Protein AF-A0A3D0XYS5-F1 (afdb_monomer)

pLDDT: mean 90.09, std 7.12, range [68.56, 97.69]

Foldseek 3Di:
DDKDKDKDFQCPPDDPCCVDVVPPDDFWDQDPQRWIWGDDPNWIWIWDDDPGMIMIITGDDDDPVVVCCVVVVVD

Mean predicted aligned error: 3.85 Å

Nearest PDB structures (foldseek):
  4ejz-assembly2_B  TM=8.523E-01  e=9.088E-05  Caldanaerobacter subterraneus subsp. tengcongensis MB4
  3f0z-assembly1_A  TM=8.659E-01  e=1.391E-04  Clostridium acetobutylicum
  3i0w-assembly1_A  TM=7.814E-01  e=2.555E-04  Clostridium acetobutylicum
  7z5r-assembly2_B  TM=7.658E-01  e=5.679E-03  Mus musculus
  6g40-assembly3_C  TM=7.949E-01  e=8.692E-03  Mus musculus

Radius of gyration: 11.59 Å; Cα contacts (8 Å, |Δi|>4): 115; chains: 1; bounding box: 26×29×25 Å

Secondary structure (DSSP, 8-state):
---EEEEEE--TT--HHHHHSSSS-SSEEE-TTS-EEEEETTEEEEEEEETTEEEEEEE-SS-HHHHHHHHTT--

Sequence (75 aa):
MIEQEYRIKNQESFELKHIFDCGQCFRWNEEDDQSYTGVFKGNVLNVKKEKDTIIFKGIVNGNIKEVVEDYFDLK

Structure (mmCIF, N/CA/C/O backbone):
data_AF-A0A3D0XYS5-F1
#
_entry.id   AF-A0A3D0XYS5-F1
#
loop_
_atom_site.group_PDB
_atom_site.id
_atom_site.type_symbol
_atom_site.label_atom_id
_atom_site.label_alt_id
_atom_site.label_comp_id
_atom_site.label_asym_id
_atom_site.label_entity_id
_atom_site.label_seq_id
_atom_site.pdbx_PDB_ins_code
_atom_site.Cartn_x
_atom_site.Cartn_y
_atom_site.Cartn_z
_atom_site.occupancy
_atom_site.B_iso_or_equiv
_atom_site.auth_seq_id
_atom_site.auth_comp_id
_atom_site.auth_asym_id
_atom_site.auth_atom_id
_atom_site.pdbx_PDB_model_num
ATOM 1 N N . MET A 1 1 ? 10.624 -15.381 -4.588 1.00 71.81 1 MET A N 1
ATOM 2 C CA . MET A 1 1 ? 10.068 -14.299 -3.749 1.00 71.81 1 MET A CA 1
ATOM 3 C C . MET A 1 1 ? 8.653 -14.702 -3.377 1.00 71.81 1 MET A C 1
ATOM 5 O O . MET A 1 1 ? 8.005 -15.332 -4.203 1.00 71.81 1 MET A O 1
ATOM 9 N N . ILE A 1 2 ? 8.223 -14.428 -2.148 1.00 89.62 2 ILE A N 1
ATOM 10 C CA . ILE A 1 2 ? 6.896 -14.805 -1.642 1.00 89.62 2 ILE A CA 1
ATOM 11 C C . ILE A 1 2 ? 6.090 -13.516 -1.472 1.00 89.62 2 ILE A C 1
ATOM 13 O O . ILE A 1 2 ? 6.660 -12.477 -1.138 1.00 89.62 2 ILE A O 1
ATOM 17 N N . GLU A 1 3 ? 4.791 -13.584 -1.745 1.00 95.06 3 GLU A N 1
ATOM 18 C CA . GLU A 1 3 ? 3.860 -12.497 -1.461 1.00 95.06 3 GLU A CA 1
ATOM 19 C C . GLU A 1 3 ? 3.785 -12.242 0.052 1.00 95.06 3 GLU A C 1
ATOM 21 O O . GLU A 1 3 ? 3.716 -13.175 0.853 1.00 95.06 3 GLU A O 1
ATOM 26 N N . GLN A 1 4 ? 3.827 -10.973 0.443 1.00 97.69 4 GLN A N 1
ATOM 27 C CA . GLN A 1 4 ? 3.770 -10.520 1.826 1.00 97.69 4 GLN A CA 1
ATOM 28 C C . GLN A 1 4 ? 2.606 -9.548 2.008 1.00 97.69 4 GLN A C 1
ATOM 30 O O . GLN A 1 4 ? 2.152 -8.916 1.053 1.00 97.69 4 GLN A O 1
ATOM 35 N N . GLU A 1 5 ? 2.153 -9.406 3.251 1.00 97.38 5 GLU A N 1
ATOM 36 C CA . GLU A 1 5 ? 1.075 -8.495 3.619 1.00 97.38 5 GLU A CA 1
ATOM 37 C C . GLU A 1 5 ? 1.447 -7.699 4.875 1.00 97.38 5 GLU A C 1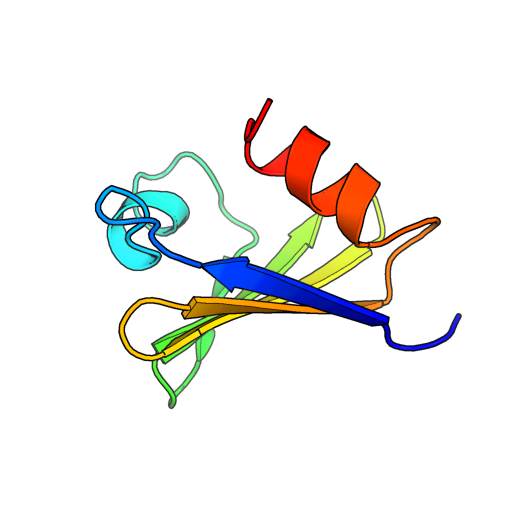
ATOM 39 O O . GLU A 1 5 ? 2.001 -8.247 5.830 1.00 97.38 5 GLU A O 1
ATOM 44 N N . TYR A 1 6 ? 1.128 -6.407 4.880 1.00 96.94 6 TYR A N 1
ATOM 45 C CA . TYR A 1 6 ? 1.263 -5.517 6.027 1.00 96.94 6 TYR A CA 1
ATOM 46 C C . TYR A 1 6 ? -0.001 -4.679 6.188 1.00 96.94 6 TYR A C 1
ATOM 48 O O . TYR A 1 6 ? -0.595 -4.239 5.206 1.00 96.94 6 TYR A O 1
ATOM 56 N N . ARG A 1 7 ? -0.432 -4.461 7.433 1.00 95.62 7 ARG A N 1
ATOM 57 C CA . ARG A 1 7 ? -1.644 -3.700 7.744 1.00 95.62 7 ARG A CA 1
ATOM 58 C C . ARG A 1 7 ? -1.349 -2.640 8.786 1.00 95.62 7 ARG A C 1
ATOM 60 O O . ARG A 1 7 ? -0.781 -2.954 9.831 1.00 95.62 7 ARG A O 1
ATOM 67 N N . ILE A 1 8 ? -1.825 -1.427 8.539 1.00 93.19 8 ILE A N 1
ATOM 68 C CA . ILE A 1 8 ? -1.813 -0.331 9.513 1.00 93.19 8 ILE A CA 1
ATOM 69 C C . ILE A 1 8 ? -3.242 0.144 9.763 1.00 93.19 8 ILE A C 1
ATOM 71 O O . ILE A 1 8 ? -4.082 0.101 8.866 1.00 93.19 8 ILE A O 1
ATOM 75 N N . LYS A 1 9 ? -3.526 0.557 10.999 1.00 91.44 9 LYS A N 1
ATOM 76 C CA . LYS A 1 9 ? -4.846 1.038 11.431 1.00 91.44 9 LYS A CA 1
ATOM 77 C C . LYS A 1 9 ? -4.792 2.513 11.815 1.00 91.44 9 LYS A C 1
ATOM 79 O O . LYS A 1 9 ? -3.717 3.014 12.143 1.00 91.44 9 LYS A O 1
ATOM 84 N N . ASN A 1 10 ? -5.962 3.147 11.859 1.00 80.25 10 ASN A N 1
ATOM 85 C CA . ASN A 1 10 ? -6.188 4.500 12.379 1.00 80.25 10 ASN A CA 1
ATOM 86 C C . ASN A 1 10 ? -5.396 5.577 11.627 1.00 80.25 10 ASN A C 1
ATOM 88 O O . ASN A 1 10 ? -4.805 6.468 12.230 1.00 80.25 10 ASN A O 1
ATOM 92 N N . GLN A 1 11 ? -5.361 5.473 10.301 1.00 76.00 11 GLN A N 1
ATOM 93 C CA . GLN A 1 11 ? -4.708 6.454 9.440 1.00 76.00 11 GLN A CA 1
ATOM 94 C C . GLN A 1 11 ? -5.762 7.364 8.806 1.00 76.00 11 GLN A C 1
ATOM 96 O O . GLN A 1 11 ? -6.165 7.168 7.658 1.00 76.00 11 GLN A O 1
ATOM 101 N N . GLU A 1 12 ? -6.239 8.340 9.581 1.00 73.06 12 GLU A N 1
ATOM 102 C CA . GLU A 1 12 ? -7.270 9.291 9.135 1.00 73.06 12 GLU A CA 1
ATOM 103 C C . GLU A 1 12 ? -6.784 10.158 7.964 1.00 73.06 12 GLU A C 1
ATOM 105 O O . GLU A 1 12 ? -7.543 10.424 7.040 1.00 73.06 12 GLU A O 1
ATOM 110 N N . SER A 1 13 ? -5.499 10.525 7.948 1.00 78.19 13 SER A N 1
ATOM 111 C CA . SER A 1 13 ? -4.908 11.399 6.921 1.00 78.19 13 SER A CA 1
ATOM 112 C C . SER A 1 13 ? -4.426 10.671 5.661 1.00 78.19 13 SER A C 1
ATOM 114 O O . SER A 1 13 ? -3.890 11.303 4.753 1.00 78.19 13 SER A O 1
ATOM 116 N N . PHE A 1 14 ? -4.557 9.345 5.599 1.00 80.44 14 PHE A N 1
ATOM 117 C CA . PHE A 1 14 ? -3.993 8.545 4.515 1.00 80.44 14 PHE A CA 1
ATOM 118 C C . PHE A 1 14 ? -5.091 8.179 3.518 1.00 80.44 14 PHE A C 1
ATOM 120 O O . PHE A 1 14 ? -5.830 7.203 3.683 1.00 80.44 14 PHE A O 1
ATOM 127 N N . GLU A 1 15 ? -5.210 9.005 2.486 1.00 84.62 15 GLU A N 1
ATOM 128 C CA . GLU A 1 15 ? -6.169 8.836 1.400 1.00 84.62 15 GLU A CA 1
ATOM 129 C C . GLU A 1 15 ? -5.440 8.467 0.107 1.00 84.62 15 GLU A C 1
ATOM 131 O O . GLU A 1 15 ? -4.676 9.269 -0.433 1.00 84.62 15 GLU A O 1
ATOM 136 N N . LEU A 1 16 ? -5.684 7.253 -0.404 1.00 84.88 16 LEU A N 1
ATOM 137 C CA . LEU A 1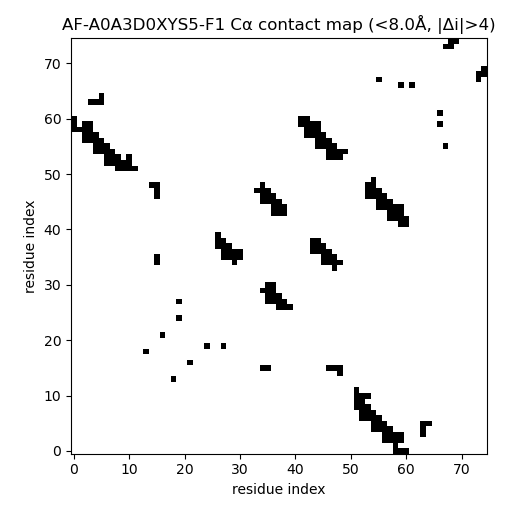 16 ? -4.929 6.678 -1.529 1.00 84.88 16 LEU A CA 1
ATOM 138 C C . LEU A 1 16 ? -4.952 7.582 -2.759 1.00 84.88 16 LEU A C 1
ATOM 140 O O . LEU A 1 16 ? -3.908 7.874 -3.334 1.00 84.88 16 LEU A O 1
ATOM 144 N N . LYS A 1 17 ? -6.133 8.100 -3.098 1.00 85.06 17 LYS A N 1
ATOM 145 C CA . LYS A 1 17 ? -6.315 8.994 -4.238 1.00 85.06 17 LYS A CA 1
ATOM 146 C C . LYS A 1 17 ? -5.499 10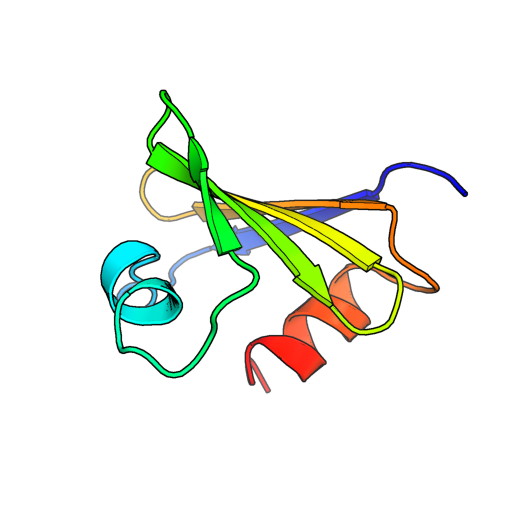.278 -4.111 1.00 85.06 17 LYS A C 1
ATOM 148 O O . LYS A 1 17 ? -4.851 10.701 -5.060 1.00 85.06 17 LYS A O 1
ATOM 153 N N . HIS A 1 18 ? -5.470 10.874 -2.920 1.00 84.81 18 HIS A N 1
ATOM 154 C CA . HIS A 1 18 ? -4.668 12.070 -2.667 1.00 84.81 18 HIS A CA 1
ATOM 155 C C . HIS A 1 18 ? -3.164 11.788 -2.743 1.00 84.81 18 HIS A C 1
ATOM 157 O O . HIS A 1 18 ? -2.410 12.662 -3.157 1.00 84.81 18 HIS A O 1
ATOM 163 N N . ILE A 1 19 ? -2.726 10.583 -2.376 1.00 83.31 19 ILE A N 1
ATOM 164 C CA . ILE A 1 19 ? -1.315 10.186 -2.413 1.00 83.31 19 ILE A CA 1
ATOM 165 C C . ILE A 1 19 ? -0.871 9.880 -3.849 1.00 83.31 19 ILE A C 1
ATOM 167 O O . ILE A 1 19 ? 0.160 10.385 -4.293 1.00 83.31 19 ILE A O 1
ATOM 171 N N . PHE A 1 20 ? -1.631 9.075 -4.591 1.00 83.88 20 PHE A N 1
ATOM 172 C CA . PHE A 1 20 ? -1.193 8.573 -5.893 1.00 83.88 20 PHE A CA 1
ATOM 173 C C . PHE A 1 20 ? -1.503 9.522 -7.058 1.00 83.88 20 PHE A C 1
ATOM 175 O O . PHE A 1 20 ? -0.699 9.593 -7.986 1.00 83.88 20 PHE A O 1
ATOM 182 N N . ASP A 1 21 ? -2.562 10.338 -6.975 1.00 80.00 21 ASP A N 1
ATOM 183 C CA . ASP A 1 21 ? -2.965 11.231 -8.075 1.00 80.00 21 ASP A CA 1
ATOM 184 C C . ASP A 1 21 ? -2.404 12.660 -7.957 1.00 80.00 21 ASP A C 1
ATOM 186 O O . ASP A 1 21 ? -2.666 13.502 -8.817 1.00 80.00 21 ASP A O 1
ATOM 190 N N . CYS A 1 22 ? -1.592 12.982 -6.939 1.00 78.38 22 CYS A N 1
ATOM 191 C CA . CYS A 1 22 ? -1.044 14.342 -6.791 1.00 78.38 22 CYS A CA 1
ATOM 192 C C . CYS A 1 22 ? 0.087 14.681 -7.789 1.00 78.38 22 CYS A C 1
ATOM 194 O O . CYS A 1 22 ? 0.697 15.748 -7.702 1.00 78.38 22 CYS A O 1
ATOM 196 N N . GLY A 1 23 ? 0.404 13.770 -8.717 1.00 76.25 23 GLY A N 1
ATOM 197 C CA . GLY A 1 23 ? 1.456 13.933 -9.727 1.00 76.25 23 GLY A CA 1
ATOM 198 C C . GLY A 1 23 ? 2.878 13.645 -9.233 1.00 76.25 23 GLY A C 1
ATOM 199 O O . GLY A 1 23 ? 3.826 13.781 -10.001 1.00 76.25 23 GLY A O 1
ATOM 200 N N . GLN A 1 24 ? 3.044 13.222 -7.975 1.00 74.69 24 GLN A N 1
ATOM 201 C CA . GLN A 1 24 ? 4.347 12.837 -7.414 1.00 74.69 24 GLN A CA 1
ATOM 202 C C . GLN A 1 24 ? 4.822 11.451 -7.878 1.00 74.69 24 GLN A C 1
ATOM 204 O O . GLN A 1 24 ? 6.006 11.131 -7.789 1.00 74.69 24 GLN A O 1
ATOM 209 N N . CYS A 1 25 ? 3.905 10.616 -8.370 1.00 81.12 25 CYS A N 1
ATOM 210 C CA . CYS A 1 25 ? 4.164 9.232 -8.736 1.00 81.12 25 CYS A CA 1
ATOM 211 C C . CYS A 1 25 ? 3.461 8.873 -10.055 1.00 81.12 25 CYS A C 1
ATOM 213 O O . CYS A 1 25 ? 2.293 9.183 -10.236 1.00 81.12 25 CYS A O 1
ATOM 215 N N . PHE A 1 26 ? 4.164 8.179 -1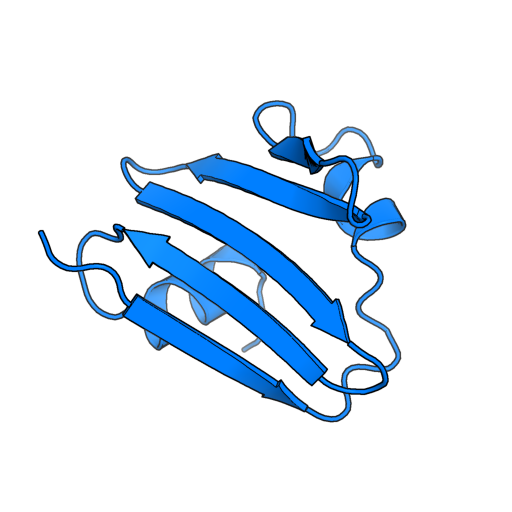0.960 1.00 83.31 26 PHE A N 1
ATOM 216 C CA . PHE A 1 26 ? 3.649 7.805 -12.296 1.00 83.31 26 PHE A CA 1
ATOM 217 C C . PHE A 1 26 ? 3.521 6.292 -12.514 1.00 83.31 26 PHE A C 1
ATOM 219 O O . PHE A 1 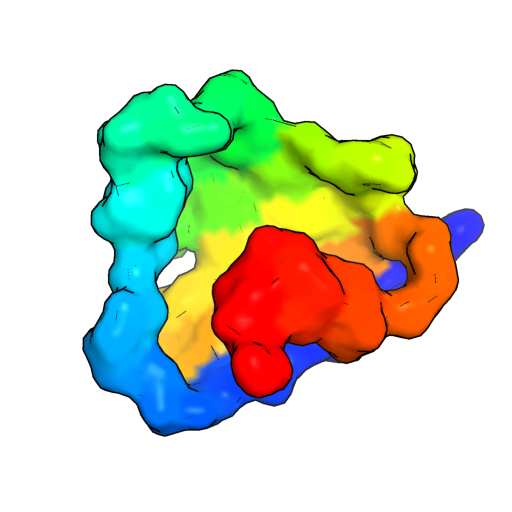26 ? 3.160 5.841 -13.596 1.00 83.31 26 PHE A O 1
ATOM 226 N N . ARG A 1 27 ? 3.901 5.487 -11.516 1.00 92.06 27 ARG A N 1
ATOM 227 C CA . ARG A 1 27 ? 3.931 4.016 -11.602 1.00 92.06 27 ARG A CA 1
ATOM 228 C C . ARG A 1 27 ? 2.927 3.357 -10.665 1.00 92.06 27 ARG A C 1
ATOM 230 O O . ARG A 1 27 ? 3.185 2.246 -10.217 1.00 92.06 27 ARG A O 1
ATOM 237 N N . TRP A 1 28 ? 1.841 4.058 -10.366 1.00 93.06 28 TRP A N 1
ATOM 238 C CA . TRP A 1 28 ? 0.707 3.581 -9.587 1.00 93.06 28 TRP A CA 1
ATOM 239 C C . TRP A 1 28 ? -0.543 3.709 -10.451 1.00 93.06 28 TRP A C 1
ATOM 241 O O . TRP A 1 28 ? -0.730 4.746 -11.081 1.00 93.06 28 TRP A O 1
ATOM 251 N N . ASN A 1 29 ? -1.356 2.658 -10.505 1.00 92.62 29 ASN A N 1
ATOM 252 C CA . ASN A 1 29 ? -2.618 2.645 -11.239 1.00 92.62 29 ASN A CA 1
ATOM 253 C C . ASN A 1 29 ? -3.744 2.247 -10.285 1.00 92.62 29 ASN A C 1
ATOM 255 O O . ASN A 1 29 ? -3.557 1.334 -9.479 1.00 92.62 29 ASN A O 1
ATOM 259 N N . GLU A 1 30 ? -4.877 2.938 -10.381 1.00 94.38 30 GLU A N 1
ATOM 260 C CA . GLU A 1 30 ? -6.119 2.577 -9.692 1.00 94.38 30 GLU A CA 1
ATOM 261 C C . GLU A 1 30 ? -6.721 1.316 -10.341 1.00 94.38 30 GLU A C 1
ATOM 263 O O . GLU A 1 30 ? -6.733 1.187 -11.567 1.00 94.38 30 GLU A O 1
ATOM 268 N N . GLU A 1 31 ? -7.194 0.387 -9.515 1.00 95.00 31 GLU A N 1
ATOM 269 C CA . GLU A 1 31 ? -7.881 -0.848 -9.903 1.00 95.00 31 GLU A CA 1
ATOM 270 C C . GLU A 1 31 ? -9.406 -0.691 -9.746 1.00 95.00 31 GLU A C 1
ATOM 272 O O . GLU A 1 31 ? -9.887 0.202 -9.045 1.00 95.00 31 GLU A O 1
ATOM 277 N N . ASP A 1 32 ? -10.191 -1.607 -10.325 1.00 94.81 32 ASP A N 1
ATOM 278 C CA . ASP A 1 32 ? -11.666 -1.565 -10.277 1.00 94.81 32 ASP A CA 1
ATOM 279 C C . ASP A 1 32 ? -12.247 -1.552 -8.845 1.00 94.81 32 ASP A C 1
ATOM 281 O O . ASP A 1 32 ? -13.362 -1.076 -8.619 1.00 94.81 32 ASP A O 1
ATOM 285 N N . ASP A 1 33 ? -11.508 -2.077 -7.860 1.00 92.88 33 ASP A N 1
ATOM 286 C CA . ASP A 1 33 ? -11.904 -2.107 -6.449 1.00 92.88 33 ASP A CA 1
ATOM 287 C C . ASP A 1 33 ? -11.402 -0.902 -5.629 1.00 92.88 33 ASP A C 1
ATOM 289 O O . ASP A 1 33 ? -11.460 -0.941 -4.396 1.00 92.88 33 ASP A O 1
ATOM 293 N N . GLN A 1 34 ? -10.931 0.155 -6.305 1.00 92.19 34 GLN A N 1
ATOM 294 C CA . GLN A 1 34 ? -10.337 1.376 -5.733 1.00 92.19 34 GLN A CA 1
ATOM 295 C C . GLN A 1 34 ? -9.033 1.133 -4.954 1.00 92.19 34 GLN A C 1
ATOM 297 O O . GLN A 1 34 ? -8.552 2.016 -4.235 1.00 92.19 34 GLN A O 1
ATOM 302 N N . SER A 1 35 ? -8.445 -0.062 -5.067 1.00 95.31 35 SER A N 1
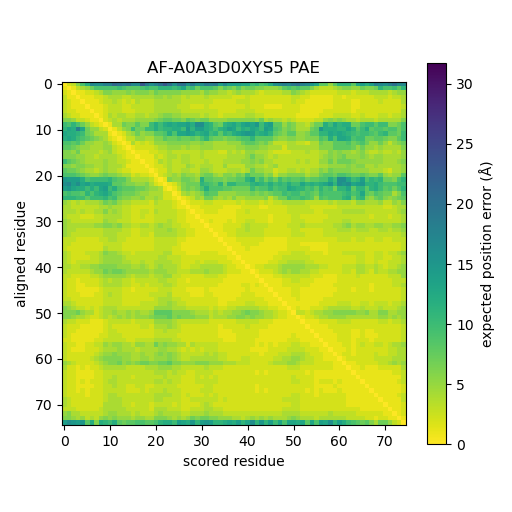ATOM 303 C CA . SER A 1 35 ? -7.057 -0.274 -4.667 1.00 95.31 35 SER A CA 1
ATOM 304 C C . SER A 1 35 ? -6.107 0.317 -5.706 1.00 95.31 35 SER A C 1
ATOM 306 O O . SER A 1 35 ? -6.501 0.658 -6.818 1.00 95.31 35 SER A O 1
ATOM 308 N N . TYR A 1 36 ? -4.842 0.461 -5.332 1.00 96.00 36 TYR A N 1
ATOM 309 C CA . TYR A 1 36 ? -3.803 0.964 -6.218 1.00 96.00 36 TYR A CA 1
ATOM 310 C C . TYR A 1 36 ? -2.675 -0.047 -6.311 1.00 96.00 36 TYR A C 1
ATOM 312 O O . TYR A 1 36 ? -2.125 -0.450 -5.286 1.00 96.00 36 TYR A O 1
ATOM 320 N N . THR A 1 37 ? -2.282 -0.414 -7.526 1.00 96.50 37 THR A N 1
ATOM 321 C CA . THR A 1 37 ? -1.113 -1.264 -7.76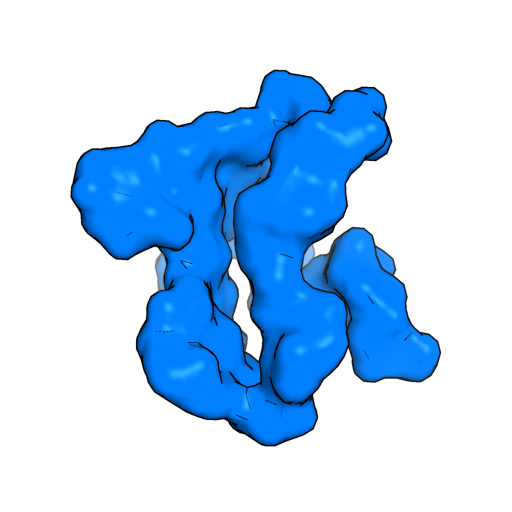8 1.00 96.50 37 THR A CA 1
ATOM 322 C C . THR A 1 37 ? 0.034 -0.427 -8.304 1.00 96.50 37 THR A C 1
ATOM 324 O O . THR A 1 37 ? -0.117 0.303 -9.286 1.00 96.50 37 THR A O 1
ATOM 327 N N . GLY A 1 38 ? 1.206 -0.557 -7.686 1.00 95.00 38 GLY A N 1
ATOM 328 C CA . GLY A 1 38 ? 2.389 0.180 -8.086 1.00 95.00 38 GLY A CA 1
ATOM 329 C C . GLY A 1 38 ? 3.683 -0.611 -8.072 1.00 95.00 38 GLY A C 1
ATOM 330 O O . GLY A 1 38 ? 3.827 -1.641 -7.410 1.00 95.00 38 GLY A O 1
ATOM 331 N N . VAL A 1 39 ? 4.646 -0.098 -8.840 1.00 93.81 39 VAL A N 1
ATOM 332 C CA . VAL A 1 39 ? 5.977 -0.695 -8.999 1.00 93.81 39 VAL A CA 1
ATOM 333 C C . VAL A 1 39 ? 7.060 0.319 -8.651 1.00 93.81 39 VAL A C 1
ATOM 335 O O . VAL A 1 39 ? 7.174 1.366 -9.290 1.00 93.81 39 VAL A O 1
ATOM 338 N N . PHE A 1 40 ? 7.913 -0.018 -7.684 1.00 91.88 40 PHE A N 1
ATOM 339 C CA . PHE A 1 40 ? 8.988 0.854 -7.199 1.00 91.88 40 PHE A CA 1
ATOM 340 C C . PHE A 1 40 ? 10.166 0.036 -6.661 1.00 91.88 40 PHE A C 1
ATOM 342 O O . PHE A 1 40 ? 9.961 -1.011 -6.064 1.00 91.88 40 PHE A O 1
ATOM 349 N N . LYS A 1 41 ? 11.414 0.488 -6.864 1.00 90.44 41 LYS A N 1
ATOM 350 C CA . LYS A 1 41 ? 12.646 -0.164 -6.349 1.00 90.44 41 LYS A CA 1
ATOM 351 C C . LYS A 1 41 ? 12.708 -1.706 -6.554 1.00 90.44 41 LYS A C 1
ATOM 353 O O . LYS A 1 41 ? 13.278 -2.419 -5.737 1.00 90.44 41 LYS A O 1
ATOM 358 N N . GLY A 1 42 ? 12.120 -2.233 -7.636 1.00 91.25 42 GLY A N 1
ATOM 359 C CA . GLY A 1 42 ? 12.059 -3.681 -7.910 1.00 91.25 42 GLY A CA 1
ATOM 360 C C . GLY A 1 42 ? 10.991 -4.457 -7.121 1.00 91.25 42 GLY A C 1
ATOM 361 O O . GLY A 1 42 ? 10.995 -5.683 -7.151 1.00 91.25 42 GLY A O 1
ATOM 362 N N . ASN A 1 43 ? 10.094 -3.750 -6.436 1.00 94.19 43 ASN A N 1
ATOM 363 C CA . ASN A 1 43 ? 8.952 -4.270 -5.693 1.00 94.19 43 ASN A CA 1
ATOM 364 C C . ASN A 1 43 ? 7.656 -4.036 -6.474 1.00 94.19 43 ASN A C 1
ATOM 366 O O . ASN A 1 43 ? 7.545 -3.054 -7.214 1.00 94.19 43 ASN A O 1
ATOM 370 N N . VAL A 1 44 ? 6.669 -4.901 -6.252 1.00 95.94 44 VAL A N 1
ATOM 371 C CA . VAL A 1 44 ? 5.287 -4.726 -6.715 1.00 95.94 44 VAL A CA 1
ATOM 372 C C . VAL A 1 44 ? 4.379 -4.743 -5.496 1.00 95.94 44 VAL A C 1
ATOM 374 O O . VAL A 1 44 ? 4.453 -5.680 -4.699 1.00 95.94 44 VAL A O 1
ATOM 377 N N . LEU A 1 45 ? 3.543 -3.718 -5.345 1.00 96.62 45 LEU A N 1
ATOM 378 C CA . LEU A 1 45 ? 2.678 -3.546 -4.183 1.00 96.62 45 LEU A CA 1
ATOM 379 C C . LEU A 1 45 ? 1.279 -3.113 -4.614 1.00 96.62 45 LEU A C 1
ATOM 381 O O . LEU A 1 45 ? 1.137 -2.168 -5.379 1.00 96.62 45 LEU A O 1
ATOM 385 N N . ASN A 1 46 ? 0.265 -3.782 -4.087 1.00 97.12 46 ASN A N 1
ATOM 386 C CA . ASN A 1 46 ? -1.116 -3.336 -4.092 1.00 97.12 46 ASN A CA 1
ATOM 387 C C . ASN A 1 46 ? -1.443 -2.715 -2.726 1.00 97.12 46 ASN A C 1
ATOM 389 O O . ASN A 1 46 ? -1.053 -3.249 -1.682 1.00 97.12 46 ASN A O 1
ATOM 393 N N . VAL A 1 47 ? -2.123 -1.573 -2.738 1.00 95.94 47 VAL A N 1
ATOM 394 C CA . VAL A 1 47 ? -2.525 -0.833 -1.543 1.00 95.94 47 VAL A CA 1
ATOM 395 C C . VAL A 1 47 ? -4.020 -0.605 -1.585 1.00 95.94 47 VAL A C 1
ATOM 397 O O . VAL A 1 47 ? -4.541 -0.030 -2.537 1.00 95.94 47 VAL A O 1
ATOM 400 N N . LYS A 1 48 ? -4.705 -1.025 -0.527 1.00 95.25 48 LYS A N 1
ATOM 401 C CA . LYS A 1 48 ? -6.152 -0.893 -0.394 1.00 95.25 48 LYS A CA 1
ATOM 402 C C . LYS A 1 48 ? -6.508 -0.297 0.954 1.00 95.25 48 LYS A C 1
ATOM 404 O O . LYS A 1 48 ? -5.951 -0.694 1.975 1.00 95.25 48 LYS A O 1
ATOM 409 N N . LYS A 1 49 ? -7.461 0.632 0.968 1.00 92.50 49 LYS A N 1
ATOM 410 C CA . LYS A 1 49 ? -8.035 1.178 2.197 1.00 92.50 49 LYS A CA 1
ATOM 411 C C . LYS A 1 49 ? -9.403 0.550 2.425 1.00 92.50 49 LYS A C 1
ATOM 413 O O . LYS A 1 49 ? -10.297 0.673 1.596 1.00 92.50 49 LYS A O 1
ATOM 418 N N . GLU A 1 50 ? -9.566 -0.115 3.560 1.00 91.19 50 GLU A N 1
ATOM 419 C CA . GLU A 1 50 ? -10.840 -0.653 4.024 1.00 91.19 50 GLU A CA 1
ATOM 420 C C . GLU A 1 50 ? -11.167 -0.040 5.386 1.00 91.19 50 GLU A C 1
ATOM 422 O O . GLU A 1 50 ? -10.569 -0.395 6.406 1.00 91.19 50 GLU A O 1
ATOM 427 N N . LYS A 1 51 ? -12.138 0.884 5.406 1.00 87.62 51 LYS A N 1
ATOM 428 C CA . LYS A 1 51 ? -12.501 1.666 6.601 1.00 87.62 51 LYS A CA 1
ATOM 429 C C . LYS A 1 51 ? -11.254 2.358 7.179 1.00 87.62 51 LYS A C 1
ATOM 431 O O . LYS A 1 51 ? -10.612 3.139 6.483 1.00 87.62 51 LYS A O 1
ATOM 436 N N . ASP A 1 52 ? -10.879 2.008 8.407 1.00 89.12 52 ASP A N 1
ATOM 437 C CA . ASP A 1 52 ? -9.754 2.596 9.141 1.00 89.12 52 ASP A CA 1
ATOM 438 C C . ASP A 1 52 ? -8.453 1.796 8.980 1.00 89.12 52 ASP A C 1
ATOM 440 O O . ASP A 1 52 ? -7.489 2.022 9.712 1.00 89.12 52 ASP A O 1
ATOM 444 N N . THR A 1 53 ? -8.427 0.804 8.083 1.00 92.38 53 THR A N 1
ATOM 445 C CA . THR A 1 53 ? -7.265 -0.061 7.848 1.00 92.38 53 THR A CA 1
ATOM 446 C C . THR A 1 53 ? -6.732 0.129 6.437 1.00 92.38 53 THR A C 1
ATOM 448 O O . THR A 1 53 ? -7.485 0.053 5.470 1.00 92.38 53 THR A O 1
ATOM 451 N N . ILE A 1 54 ? -5.419 0.304 6.314 1.00 94.44 54 ILE A N 1
ATOM 452 C CA . ILE A 1 54 ? -4.723 0.236 5.029 1.00 94.44 54 ILE A CA 1
ATOM 453 C C . ILE A 1 54 ? -3.993 -1.091 4.962 1.00 94.44 54 ILE A C 1
ATOM 455 O O . ILE A 1 54 ? -3.294 -1.488 5.899 1.00 94.44 54 ILE A O 1
ATOM 459 N N . ILE A 1 55 ? -4.194 -1.776 3.850 1.00 96.00 55 ILE A N 1
ATOM 460 C CA . ILE A 1 55 ? -3.673 -3.097 3.556 1.00 96.00 55 ILE A CA 1
ATOM 461 C C . ILE A 1 55 ? -2.671 -2.928 2.422 1.00 96.00 55 ILE A C 1
ATOM 463 O O . ILE A 1 55 ? -3.018 -2.450 1.346 1.00 96.00 55 ILE A O 1
ATOM 467 N N . PHE A 1 56 ? -1.434 -3.331 2.676 1.00 96.69 56 PHE A N 1
ATOM 468 C CA . PHE A 1 56 ? -0.356 -3.388 1.703 1.00 96.69 56 PHE A CA 1
ATOM 469 C C . PHE A 1 56 ? -0.084 -4.853 1.403 1.00 96.69 56 PHE A C 1
ATOM 471 O O . PHE A 1 56 ? 0.212 -5.621 2.319 1.00 96.69 56 PHE A O 1
ATOM 478 N N . LYS A 1 57 ? -0.171 -5.249 0.139 1.00 97.62 57 LYS A N 1
ATOM 479 C CA . LYS A 1 57 ? 0.003 -6.638 -0.277 1.00 97.62 57 LYS A CA 1
ATOM 480 C C . LYS A 1 57 ? 0.856 -6.708 -1.531 1.00 97.62 57 LYS A C 1
ATOM 482 O O . LYS A 1 57 ? 0.584 -6.005 -2.495 1.00 97.62 57 LYS A O 1
ATOM 487 N N . GLY A 1 58 ? 1.887 -7.546 -1.551 1.00 96.31 58 GLY A N 1
ATOM 488 C CA . GLY A 1 58 ? 2.688 -7.694 -2.762 1.00 96.31 58 GLY A CA 1
ATOM 489 C C . GLY A 1 58 ? 4.005 -8.426 -2.588 1.00 96.31 58 GLY A C 1
ATOM 490 O O . GLY A 1 58 ? 4.292 -9.023 -1.552 1.00 96.31 58 GLY A O 1
ATOM 491 N N . ILE A 1 59 ? 4.815 -8.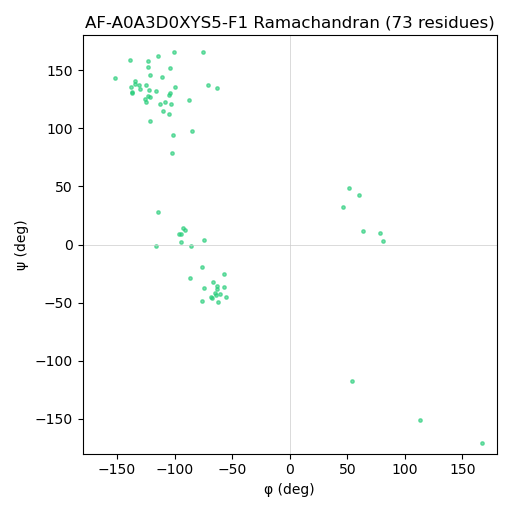384 -3.641 1.00 96.50 59 ILE A N 1
ATOM 492 C CA . ILE A 1 59 ? 6.120 -9.035 -3.700 1.00 96.50 59 ILE A CA 1
ATOM 493 C C . ILE A 1 59 ? 7.185 -7.955 -3.549 1.00 96.50 59 ILE A C 1
ATOM 495 O O . ILE A 1 59 ? 7.369 -7.113 -4.431 1.00 96.50 59 ILE A O 1
ATOM 499 N N . VAL A 1 60 ? 7.896 -7.995 -2.424 1.00 95.69 60 VAL A N 1
ATOM 500 C CA . VAL A 1 60 ? 8.942 -7.026 -2.091 1.00 95.69 60 VAL A CA 1
ATOM 501 C C . VAL A 1 60 ? 10.276 -7.719 -1.821 1.00 95.69 60 VAL A C 1
ATOM 503 O O . VAL A 1 60 ? 10.330 -8.864 -1.364 1.00 95.69 60 VAL A O 1
ATOM 506 N N . ASN A 1 61 ? 11.362 -6.999 -2.071 1.00 93.56 61 ASN A N 1
ATOM 507 C CA . ASN A 1 61 ? 12.713 -7.405 -1.722 1.00 93.56 61 ASN A CA 1
ATOM 508 C C . ASN A 1 61 ? 13.002 -7.003 -0.271 1.00 93.56 61 ASN A C 1
ATOM 510 O O . ASN A 1 61 ? 13.347 -5.857 0.001 1.00 93.56 61 ASN A O 1
ATOM 514 N N . GLY A 1 62 ? 12.850 -7.950 0.657 1.00 92.56 62 GLY A N 1
ATOM 515 C CA . GLY A 1 62 ? 13.047 -7.729 2.093 1.00 92.56 62 GLY A CA 1
ATOM 516 C C . GLY A 1 62 ? 11.746 -7.855 2.883 1.00 92.56 62 GLY A C 1
ATOM 517 O O . GLY A 1 62 ? 10.855 -8.609 2.491 1.00 92.56 62 GLY A O 1
ATOM 518 N N . ASN A 1 63 ? 11.649 -7.142 4.005 1.00 95.00 63 ASN A N 1
ATOM 519 C CA . ASN A 1 63 ? 10.464 -7.135 4.858 1.00 95.00 63 ASN A CA 1
ATOM 520 C C . ASN A 1 63 ? 9.466 -6.066 4.387 1.00 95.00 63 ASN A C 1
ATOM 522 O O . ASN A 1 63 ? 9.807 -4.886 4.313 1.00 95.00 63 ASN A O 1
ATOM 526 N N . ILE A 1 64 ? 8.222 -6.464 4.105 1.00 96.12 64 ILE A N 1
ATOM 527 C CA . ILE A 1 64 ? 7.177 -5.541 3.635 1.00 96.12 64 ILE A CA 1
ATOM 528 C C . ILE A 1 64 ? 6.911 -4.373 4.583 1.00 96.12 64 ILE A C 1
ATOM 530 O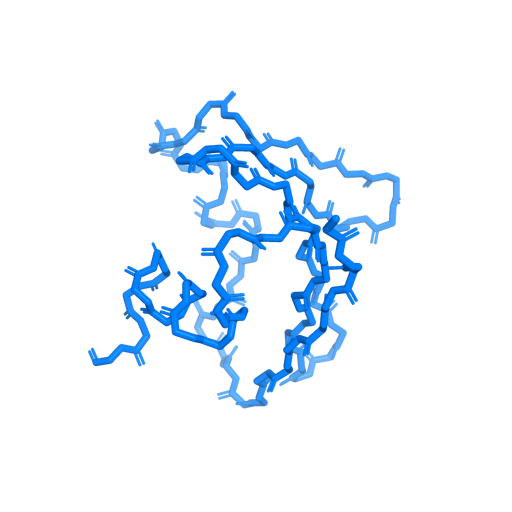 O . ILE A 1 64 ? 6.701 -3.263 4.108 1.00 96.12 64 ILE A O 1
ATOM 534 N N . LYS A 1 65 ? 6.978 -4.582 5.900 1.00 95.56 65 LYS A N 1
ATOM 535 C CA . LYS A 1 65 ? 6.769 -3.517 6.881 1.00 95.56 65 LYS A CA 1
ATOM 536 C C . LYS A 1 65 ? 7.830 -2.430 6.735 1.00 95.56 65 LYS A C 1
ATOM 538 O O . LYS A 1 65 ? 7.486 -1.263 6.627 1.00 95.56 65 LYS A O 1
ATOM 543 N N . GLU A 1 66 ? 9.102 -2.817 6.681 1.00 95.62 66 GLU A N 1
ATOM 544 C CA . GLU A 1 66 ? 10.219 -1.871 6.564 1.00 95.62 66 GLU A CA 1
ATOM 545 C C . GLU A 1 66 ? 10.183 -1.116 5.232 1.00 95.62 66 GLU A C 1
ATOM 547 O O . GLU A 1 66 ? 10.375 0.096 5.211 1.00 95.62 66 GLU A O 1
ATOM 552 N N . VAL A 1 67 ? 9.885 -1.819 4.133 1.00 94.81 67 VAL A N 1
ATOM 553 C CA . VAL A 1 67 ? 9.767 -1.217 2.796 1.00 94.81 67 VAL A CA 1
ATOM 554 C C . VAL A 1 67 ? 8.606 -0.226 2.729 1.00 94.81 67 VAL A C 1
ATOM 556 O O . VAL A 1 67 ? 8.761 0.845 2.149 1.00 94.81 67 VAL A O 1
ATOM 559 N N . VAL A 1 68 ? 7.449 -0.576 3.296 1.00 94.06 68 VAL A N 1
ATOM 560 C CA . VAL A 1 68 ? 6.267 0.297 3.322 1.00 94.06 68 VAL A CA 1
ATOM 561 C C . VAL A 1 68 ? 6.515 1.517 4.203 1.00 94.06 68 VAL A C 1
ATOM 563 O O . VAL A 1 68 ? 6.233 2.628 3.771 1.00 94.06 68 VAL A O 1
ATOM 566 N N . GLU A 1 69 ? 7.068 1.329 5.402 1.00 92.69 69 GLU A N 1
ATOM 567 C CA . GLU A 1 69 ? 7.353 2.437 6.319 1.00 92.69 69 GLU A CA 1
ATOM 568 C C . GLU A 1 69 ? 8.384 3.421 5.747 1.00 92.69 69 GLU A C 1
ATOM 570 O O . GLU A 1 69 ? 8.204 4.623 5.911 1.00 92.69 69 GLU A O 1
ATOM 575 N N . ASP A 1 70 ? 9.415 2.934 5.042 1.00 92.56 70 ASP A N 1
ATOM 576 C CA . ASP A 1 70 ? 10.400 3.770 4.329 1.00 92.56 70 ASP A CA 1
ATOM 577 C C . ASP A 1 70 ? 9.786 4.492 3.121 1.00 92.56 70 ASP A C 1
ATOM 579 O O . ASP A 1 70 ? 10.028 5.675 2.907 1.00 92.56 70 ASP A O 1
ATOM 583 N N . TYR A 1 71 ? 8.992 3.790 2.306 1.00 91.12 71 TYR A N 1
ATOM 584 C CA . TYR A 1 71 ? 8.473 4.348 1.055 1.00 91.12 71 TYR A CA 1
ATOM 585 C C . TYR A 1 71 ? 7.354 5.373 1.264 1.00 91.12 71 TYR A C 1
ATOM 587 O O . TYR A 1 71 ? 7.285 6.349 0.521 1.00 91.12 71 TYR A O 1
ATOM 595 N N . PHE A 1 72 ? 6.479 5.147 2.246 1.00 88.19 72 PHE A N 1
ATOM 596 C CA . PHE A 1 72 ? 5.347 6.028 2.552 1.00 88.19 72 PHE A CA 1
ATOM 597 C C . PHE A 1 72 ? 5.639 7.032 3.676 1.00 88.19 72 PHE A C 1
ATOM 599 O O . PHE A 1 72 ? 4.708 7.689 4.131 1.00 88.19 72 PHE A O 1
ATOM 606 N N . ASP A 1 73 ? 6.898 7.140 4.116 1.00 86.75 73 ASP A N 1
ATOM 607 C CA . ASP A 1 73 ? 7.346 8.071 5.162 1.00 86.75 73 ASP A CA 1
ATOM 608 C C . ASP A 1 73 ? 6.491 7.985 6.444 1.00 86.75 73 ASP A C 1
ATOM 610 O O . ASP A 1 73 ? 5.983 8.972 6.967 1.00 86.75 73 ASP A O 1
ATOM 614 N N . LEU A 1 74 ? 6.265 6.756 6.927 1.00 84.25 74 LEU A N 1
ATOM 615 C CA . LEU A 1 74 ? 5.397 6.479 8.085 1.00 84.25 74 LEU A CA 1
ATOM 616 C C . LEU A 1 74 ? 6.154 6.479 9.430 1.00 84.25 74 LEU A C 1
ATOM 618 O O . LEU A 1 74 ? 5.616 5.985 10.425 1.00 84.25 74 LEU A O 1
ATOM 622 N N . LYS A 1 75 ? 7.402 6.963 9.458 1.00 68.56 75 LYS A N 1
ATOM 623 C CA . LYS A 1 75 ? 8.265 7.019 10.649 1.00 68.56 75 LYS A CA 1
ATOM 624 C C . LYS A 1 75 ? 8.427 8.429 11.191 1.00 68.56 75 LYS A C 1
ATOM 626 O O . LYS A 1 75 ? 8.487 9.373 10.383 1.00 68.56 75 LYS A O 1
#

Solvent-accessible surface area (backbone atoms only — not comparable to full-atom values): 4576 Å² total; per-residue (Å²): 137,63,78,42,77,40,76,52,67,77,53,88,89,69,48,67,68,68,62,50,68,68,71,83,49,88,52,60,44,79,46,98,86,72,25,33,44,31,58,56,100,88,24,42,40,36,40,36,74,56,92,56,33,40,40,39,39,33,42,51,91,72,59,58,60,62,53,48,37,64,73,68,64,72,118